Protein AF-A0A2N5ZS95-F1 (afdb_monomer)

Mean predicted aligned error: 10.73 Å

Structure (mmCIF, N/CA/C/O backbone):
data_AF-A0A2N5ZS95-F1
#
_entry.id   AF-A0A2N5ZS95-F1
#
loop_
_atom_site.group_PDB
_atom_site.id
_atom_site.type_symbol
_atom_site.label_atom_id
_atom_site.label_alt_id
_atom_site.label_comp_id
_atom_site.label_asym_id
_atom_site.label_entity_id
_atom_site.label_seq_id
_atom_site.pdbx_PDB_ins_code
_atom_site.Cartn_x
_atom_site.Cartn_y
_atom_site.Cartn_z
_atom_site.occupancy
_atom_site.B_iso_or_equiv
_atom_site.auth_seq_id
_atom_site.auth_comp_id
_atom_site.auth_asym_id
_atom_site.auth_atom_id
_atom_site.pdbx_PDB_model_num
ATOM 1 N N . MET A 1 1 ? 62.742 24.390 -27.165 1.00 58.88 1 MET A N 1
ATOM 2 C CA . MET A 1 1 ? 62.665 22.924 -27.380 1.00 58.88 1 MET A CA 1
ATOM 3 C C . MET A 1 1 ? 62.557 22.133 -26.071 1.00 58.88 1 MET A C 1
ATOM 5 O O . MET A 1 1 ? 61.661 21.310 -25.977 1.00 58.88 1 MET A O 1
ATOM 9 N N . ARG A 1 2 ? 63.361 22.421 -25.029 1.00 64.19 2 ARG A N 1
ATOM 10 C CA . ARG A 1 2 ? 63.300 21.725 -23.720 1.00 64.19 2 ARG A CA 1
ATOM 11 C C . ARG A 1 2 ? 61.922 21.765 -23.029 1.00 64.19 2 ARG A C 1
ATOM 13 O O . ARG A 1 2 ? 61.492 20.757 -22.493 1.00 64.19 2 ARG A O 1
ATOM 20 N N . ASN A 1 3 ? 61.203 22.888 -23.099 1.00 70.12 3 ASN A N 1
ATOM 21 C CA . ASN A 1 3 ? 59.914 23.053 -22.405 1.00 70.12 3 ASN A CA 1
ATOM 22 C C . ASN A 1 3 ? 58.749 22.307 -23.087 1.00 70.12 3 ASN A C 1
ATOM 24 O O . ASN A 1 3 ? 57.808 21.911 -22.413 1.00 70.12 3 ASN A O 1
ATOM 28 N N . ILE A 1 4 ? 58.829 22.069 -24.402 1.00 82.19 4 ILE A N 1
ATOM 29 C CA . ILE A 1 4 ? 57.809 21.317 -25.157 1.00 82.19 4 ILE A CA 1
ATOM 30 C C . ILE A 1 4 ? 57.843 19.828 -24.785 1.00 82.19 4 ILE A C 1
ATOM 32 O O . ILE A 1 4 ? 56.797 19.197 -24.681 1.00 82.19 4 ILE A O 1
ATOM 36 N N . LEU A 1 5 ? 59.033 19.285 -24.508 1.00 83.44 5 LEU A N 1
ATOM 37 C CA . LEU A 1 5 ? 59.203 17.888 -24.107 1.00 83.44 5 LEU A CA 1
ATOM 38 C C . LEU A 1 5 ? 58.500 17.578 -22.773 1.00 83.44 5 LEU A C 1
ATOM 40 O O . LEU A 1 5 ? 57.849 16.546 -22.646 1.00 83.44 5 LEU A O 1
ATOM 44 N N . PHE A 1 6 ? 58.572 18.499 -21.806 1.00 82.94 6 PHE A N 1
ATOM 45 C CA . PHE A 1 6 ? 57.891 18.353 -20.515 1.00 82.94 6 PHE A CA 1
ATOM 46 C C . PHE A 1 6 ? 56.363 18.421 -20.635 1.00 82.94 6 PHE A C 1
ATOM 48 O O . PHE A 1 6 ? 55.669 17.703 -19.921 1.00 82.94 6 PHE A O 1
ATOM 55 N N . ILE A 1 7 ? 55.837 19.222 -21.569 1.00 86.75 7 ILE A N 1
ATOM 56 C CA . ILE A 1 7 ? 54.392 19.299 -21.839 1.00 86.75 7 ILE A CA 1
ATOM 57 C C . ILE A 1 7 ? 53.890 17.978 -22.435 1.00 86.75 7 ILE A C 1
ATOM 59 O O . ILE A 1 7 ? 52.881 17.447 -21.983 1.00 86.75 7 ILE A O 1
ATOM 63 N N . ILE A 1 8 ? 54.623 17.402 -23.392 1.00 85.00 8 ILE A N 1
ATOM 64 C CA . ILE A 1 8 ? 54.257 16.121 -24.020 1.00 85.00 8 ILE A CA 1
ATOM 65 C C . ILE A 1 8 ? 54.278 14.975 -22.995 1.00 85.00 8 ILE A C 1
ATOM 67 O O . ILE A 1 8 ? 53.356 14.165 -22.961 1.00 85.00 8 ILE A O 1
ATOM 71 N N . ILE A 1 9 ? 55.282 14.943 -22.112 1.00 81.56 9 ILE A N 1
ATOM 72 C CA . ILE A 1 9 ? 55.364 13.970 -21.008 1.00 81.56 9 ILE A CA 1
ATOM 73 C C . ILE A 1 9 ? 54.204 14.134 -20.014 1.00 81.56 9 ILE A C 1
ATOM 75 O O . ILE A 1 9 ? 53.639 13.136 -19.569 1.00 81.56 9 ILE A O 1
ATOM 79 N N . GLY A 1 10 ? 53.801 15.373 -19.715 1.00 84.00 10 GLY A N 1
ATOM 80 C CA . GLY A 1 10 ? 52.644 15.657 -18.864 1.00 84.00 10 GLY A CA 1
ATOM 81 C C . GLY A 1 10 ? 51.318 15.178 -19.464 1.00 84.00 10 GLY A C 1
ATOM 82 O O . GLY A 1 10 ? 50.505 14.600 -18.749 1.00 84.00 10 GLY A O 1
ATOM 83 N N . LEU A 1 11 ? 51.113 15.343 -20.778 1.00 81.19 11 LEU A N 1
ATOM 84 C CA . LEU A 1 11 ? 49.897 14.863 -21.450 1.00 81.19 11 LEU A CA 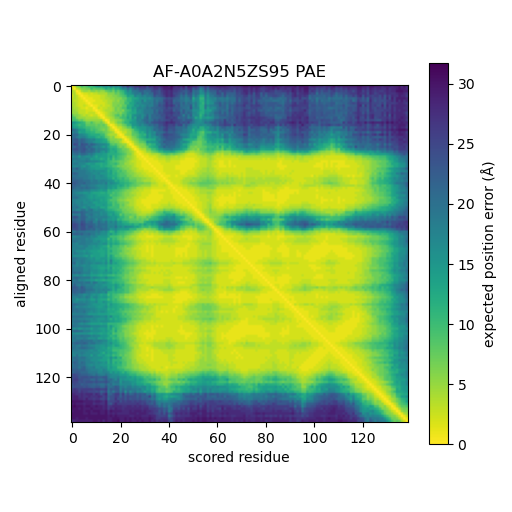1
ATOM 85 C C . LEU A 1 11 ? 49.780 13.332 -21.457 1.00 81.19 11 LEU A C 1
ATOM 87 O O . LEU A 1 11 ? 48.674 12.806 -21.365 1.00 81.19 11 LEU A O 1
ATOM 91 N N . ILE A 1 12 ? 50.898 12.606 -21.539 1.00 77.12 12 ILE A N 1
ATOM 92 C CA . ILE A 1 12 ? 50.882 11.136 -21.516 1.00 77.12 12 ILE A CA 1
ATOM 93 C C . ILE A 1 12 ? 50.503 10.624 -20.117 1.00 77.12 12 ILE A C 1
ATOM 95 O O . ILE A 1 12 ? 49.748 9.658 -20.013 1.00 77.12 12 ILE A O 1
ATOM 99 N N . ALA A 1 13 ? 50.937 11.313 -19.055 1.00 74.56 13 ALA A N 1
ATOM 100 C CA . ALA A 1 13 ? 50.637 10.957 -17.665 1.00 74.56 13 ALA A CA 1
ATOM 101 C C . ALA A 1 13 ? 49.160 11.157 -17.255 1.00 74.56 13 ALA A C 1
ATOM 103 O O . ALA A 1 13 ? 48.743 10.620 -16.233 1.00 74.56 13 ALA A O 1
ATOM 104 N N . LEU A 1 14 ? 48.361 11.887 -18.043 1.00 75.31 14 LEU A N 1
ATOM 105 C CA . LEU A 1 14 ? 46.922 12.086 -17.802 1.00 75.31 14 LEU A CA 1
ATOM 106 C C . LEU A 1 14 ? 46.041 10.958 -18.370 1.00 75.31 14 LEU A C 1
ATOM 108 O O . LEU A 1 14 ? 44.822 10.992 -18.204 1.00 75.31 14 LEU A O 1
ATOM 112 N N . ASN A 1 15 ? 46.620 9.948 -19.026 1.00 70.50 15 ASN A N 1
ATOM 113 C CA . ASN A 1 15 ? 45.860 8.781 -19.473 1.00 70.50 15 ASN A CA 1
ATOM 114 C C . ASN A 1 15 ? 45.587 7.866 -18.271 1.00 70.50 15 ASN A C 1
ATOM 116 O O . ASN A 1 15 ? 46.373 6.966 -17.971 1.00 70.50 15 ASN A O 1
ATOM 120 N N . SER A 1 16 ? 44.468 8.109 -17.579 1.00 70.25 16 SER A N 1
ATOM 121 C CA . SER A 1 16 ? 43.902 7.208 -16.566 1.00 70.25 16 SER A CA 1
ATOM 122 C C . SER A 1 16 ? 43.438 5.930 -17.262 1.00 70.25 16 SER A C 1
ATOM 124 O O . SER A 1 16 ? 42.277 5.782 -17.643 1.00 70.25 16 SER A O 1
ATOM 126 N N . CYS A 1 17 ? 44.386 5.034 -17.533 1.00 72.25 17 CYS A N 1
ATOM 127 C CA . CYS A 1 17 ? 44.115 3.721 -18.096 1.00 72.25 17 CYS A CA 1
ATOM 128 C C . CYS A 1 17 ? 43.409 2.894 -17.016 1.00 72.25 17 CYS A C 1
ATOM 130 O O . CYS A 1 17 ? 44.027 2.149 -16.255 1.00 72.25 17 CYS A O 1
ATOM 132 N N . GLU A 1 18 ? 42.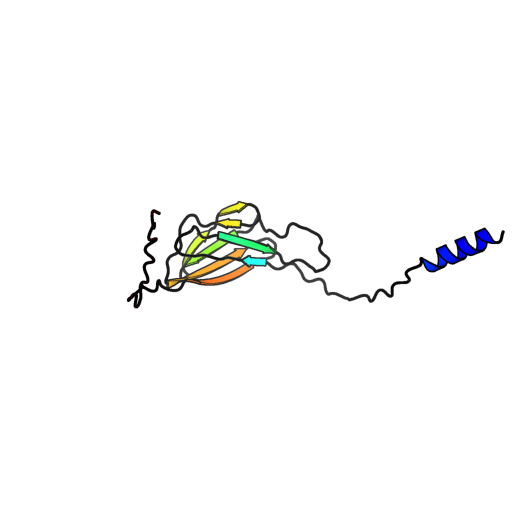104 3.105 -16.888 1.00 73.00 18 GLU A N 1
ATOM 133 C CA . GLU A 1 18 ? 41.276 2.414 -15.918 1.00 73.00 18 GLU A CA 1
ATOM 134 C C . GLU A 1 18 ? 41.002 1.003 -16.413 1.00 73.00 18 GLU A C 1
ATOM 136 O O . GLU A 1 18 ? 40.462 0.775 -17.500 1.00 73.00 18 GLU A O 1
ATOM 141 N N . LYS A 1 19 ? 41.362 0.026 -15.584 1.00 74.31 19 LYS A N 1
ATOM 142 C CA . LYS A 1 19 ? 40.963 -1.355 -15.803 1.00 74.31 19 LYS A CA 1
ATOM 143 C C . LYS A 1 19 ? 39.463 -1.462 -15.533 1.00 74.31 19 LYS A C 1
ATOM 145 O O . LYS A 1 19 ? 39.056 -1.709 -14.401 1.00 74.31 19 LYS A O 1
ATOM 150 N N . ARG A 1 20 ? 38.638 -1.286 -16.571 1.00 68.38 20 ARG A N 1
ATOM 151 C CA . ARG A 1 20 ? 37.213 -1.624 -16.492 1.00 68.38 20 ARG A CA 1
ATOM 152 C C . ARG A 1 20 ? 37.081 -3.128 -16.300 1.00 68.38 20 ARG A C 1
ATOM 154 O O . ARG A 1 20 ? 37.453 -3.906 -17.174 1.00 68.38 20 ARG A O 1
ATOM 161 N N . ILE A 1 21 ? 36.576 -3.523 -15.139 1.0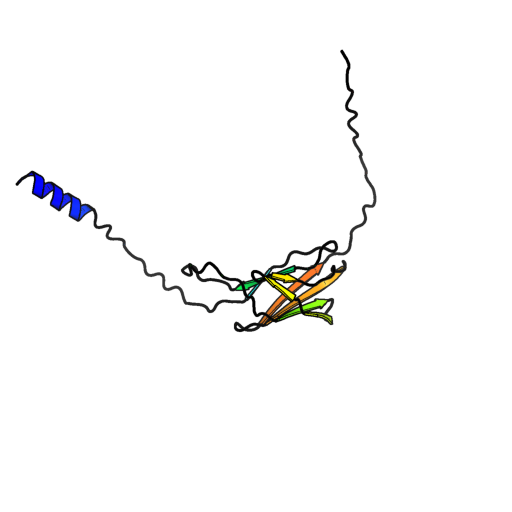0 76.31 21 ILE A N 1
ATOM 162 C CA . ILE A 1 21 ? 36.108 -4.881 -14.889 1.00 76.31 21 ILE A CA 1
ATOM 163 C C . ILE A 1 21 ? 34.664 -4.902 -15.397 1.00 76.31 21 ILE A C 1
ATOM 165 O O . ILE A 1 21 ? 33.827 -4.238 -14.785 1.00 76.31 21 ILE A O 1
ATOM 169 N N . PRO A 1 22 ? 34.360 -5.564 -16.528 1.00 71.06 22 PRO A N 1
ATOM 170 C CA . PRO A 1 22 ? 32.979 -5.723 -16.947 1.00 71.06 22 PRO A CA 1
ATOM 171 C C . PRO A 1 22 ? 32.296 -6.623 -15.918 1.00 71.06 22 PRO A C 1
ATOM 173 O O . PRO A 1 22 ? 32.629 -7.800 -15.792 1.00 71.06 22 PRO A O 1
ATOM 176 N N . ILE A 1 23 ? 31.400 -6.042 -15.127 1.00 72.75 23 ILE A N 1
ATOM 177 C CA . ILE A 1 23 ? 30.473 -6.813 -14.310 1.00 72.75 23 ILE A CA 1
ATOM 178 C C . ILE A 1 23 ? 29.307 -7.128 -15.238 1.00 72.75 23 ILE A C 1
ATOM 180 O O . ILE A 1 23 ? 28.609 -6.215 -15.674 1.00 72.75 23 ILE A O 1
ATOM 184 N N . ASP A 1 24 ? 29.152 -8.401 -15.584 1.00 73.94 24 ASP A N 1
ATOM 185 C CA . ASP A 1 24 ? 27.976 -8.877 -16.302 1.00 73.94 24 ASP A CA 1
ATOM 186 C C . ASP A 1 24 ? 26.825 -8.946 -15.296 1.00 73.94 24 ASP A C 1
ATOM 188 O O . ASP A 1 24 ? 26.770 -9.841 -14.451 1.00 73.94 24 ASP A O 1
ATOM 192 N N . ILE A 1 25 ? 25.991 -7.908 -15.285 1.00 72.44 25 ILE A N 1
ATOM 193 C CA . ILE A 1 25 ? 24.785 -7.865 -14.464 1.00 72.44 25 ILE A CA 1
ATOM 194 C C . ILE A 1 25 ? 23.647 -8.286 -15.378 1.00 72.44 25 ILE A C 1
ATOM 196 O O . ILE A 1 25 ? 23.304 -7.564 -16.313 1.00 72.44 25 ILE A O 1
ATOM 200 N N . GLU A 1 26 ? 23.063 -9.450 -15.104 1.00 76.19 26 GLU A N 1
ATOM 201 C CA . GLU A 1 26 ? 21.870 -9.893 -15.816 1.00 76.19 26 GLU A CA 1
ATOM 202 C C . GLU A 1 26 ? 20.766 -8.838 -15.671 1.00 76.19 26 GLU A C 1
ATOM 204 O O . GLU A 1 26 ? 20.355 -8.489 -14.560 1.00 76.19 26 GLU A O 1
ATOM 209 N N . GLN A 1 27 ? 20.277 -8.325 -16.802 1.00 73.62 27 GLN A N 1
ATOM 210 C CA . GLN A 1 27 ? 19.111 -7.451 -16.809 1.00 73.62 27 GLN A CA 1
ATOM 211 C C . GLN A 1 27 ? 17.885 -8.253 -16.366 1.00 73.62 27 GLN A C 1
ATOM 213 O O . GLN A 1 27 ? 17.444 -9.173 -17.049 1.00 73.62 27 GLN A O 1
ATOM 218 N N . GLN A 1 28 ? 17.341 -7.895 -15.207 1.00 80.12 28 GLN A N 1
ATOM 219 C CA . GLN A 1 28 ? 16.034 -8.346 -14.737 1.00 80.12 28 GLN A CA 1
ATOM 220 C C . GLN A 1 28 ? 14.952 -7.319 -15.068 1.00 80.12 28 GLN A C 1
ATOM 222 O O . GLN A 1 28 ? 15.153 -6.108 -14.965 1.00 80.12 28 GLN A O 1
ATOM 227 N N . ASP A 1 29 ? 13.767 -7.810 -15.396 1.00 86.50 29 ASP A N 1
ATOM 228 C CA . ASP A 1 29 ? 12.627 -6.932 -15.609 1.00 86.50 29 ASP A CA 1
ATOM 229 C C . ASP A 1 29 ? 12.215 -6.229 -14.297 1.00 86.50 29 ASP A C 1
ATOM 231 O O . ASP A 1 29 ? 12.254 -6.843 -13.220 1.00 86.50 29 ASP A O 1
ATOM 235 N N . PRO A 1 30 ? 11.798 -4.948 -14.357 1.00 90.00 30 PRO A N 1
ATOM 236 C CA . PRO A 1 30 ? 11.273 -4.227 -13.204 1.00 90.00 30 PRO A CA 1
ATOM 237 C C . PRO A 1 30 ? 10.102 -4.960 -12.545 1.00 90.00 30 PRO A C 1
ATOM 239 O O . PRO A 1 30 ? 9.163 -5.391 -13.211 1.00 90.00 30 PRO A O 1
ATOM 242 N N . LYS A 1 31 ? 10.117 -5.038 -11.214 1.00 93.38 31 LYS A N 1
ATOM 243 C CA . LYS A 1 31 ? 9.047 -5.636 -10.407 1.00 93.38 31 LYS A CA 1
ATOM 244 C C . LYS A 1 31 ? 8.241 -4.561 -9.701 1.00 93.38 31 LYS A C 1
ATOM 246 O O . LYS A 1 31 ? 8.776 -3.516 -9.340 1.00 93.38 31 LYS A O 1
ATOM 251 N N . ILE A 1 32 ? 6.962 -4.840 -9.472 1.00 96.81 32 ILE A N 1
ATOM 252 C CA . ILE A 1 32 ? 6.069 -3.960 -8.713 1.00 96.81 32 ILE A CA 1
ATOM 253 C C . ILE A 1 32 ? 6.513 -3.942 -7.245 1.00 96.81 32 ILE A C 1
ATOM 255 O O . ILE A 1 32 ? 6.768 -4.987 -6.647 1.00 96.81 32 ILE A O 1
ATOM 259 N N . VAL A 1 33 ? 6.576 -2.748 -6.667 1.00 96.62 33 VAL A N 1
ATOM 260 C CA . VAL A 1 33 ? 6.878 -2.495 -5.260 1.00 96.62 33 VAL A CA 1
ATOM 261 C C . VAL A 1 33 ? 5.674 -1.798 -4.637 1.00 96.62 33 VAL A C 1
ATOM 263 O O . VAL A 1 33 ? 5.237 -0.746 -5.102 1.00 96.62 33 VAL A O 1
ATOM 266 N N . ILE A 1 34 ? 5.139 -2.404 -3.580 1.00 98.00 34 ILE A N 1
ATOM 267 C CA . ILE A 1 34 ? 3.995 -1.902 -2.818 1.00 98.00 34 ILE A CA 1
ATOM 268 C C . ILE A 1 34 ? 4.520 -1.462 -1.455 1.00 98.00 34 ILE A C 1
ATOM 270 O O . ILE A 1 34 ? 5.116 -2.266 -0.738 1.00 98.00 34 ILE A O 1
ATOM 274 N N . ASN A 1 35 ? 4.306 -0.200 -1.092 1.00 97.19 35 ASN A N 1
ATOM 275 C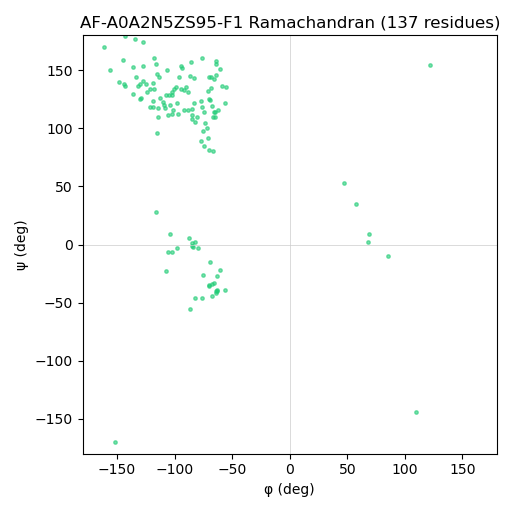 CA . ASN A 1 35 ? 4.681 0.319 0.219 1.00 97.19 35 ASN A CA 1
ATOM 276 C C . ASN A 1 35 ? 3.496 1.037 0.866 1.00 97.19 35 ASN A C 1
ATOM 278 O O . ASN A 1 35 ? 2.929 1.956 0.276 1.00 97.19 35 ASN A O 1
ATOM 282 N N . ALA A 1 36 ? 3.141 0.635 2.081 1.00 96.19 36 ALA A N 1
ATOM 283 C CA . ALA A 1 36 ? 2.086 1.259 2.860 1.00 96.19 36 ALA A CA 1
ATOM 284 C C . ALA A 1 36 ? 2.459 1.255 4.345 1.00 96.19 36 ALA A C 1
ATOM 286 O O . ALA A 1 36 ? 2.936 0.255 4.881 1.00 96.19 36 ALA A O 1
ATOM 287 N N . LEU A 1 37 ? 2.194 2.377 5.009 1.00 95.12 37 LEU A N 1
ATOM 288 C CA . LEU A 1 37 ? 2.209 2.504 6.460 1.00 95.12 37 LEU A CA 1
ATOM 289 C C . LEU A 1 37 ? 0.896 3.166 6.856 1.00 95.12 37 LEU A C 1
ATOM 291 O O . LEU A 1 37 ? 0.561 4.230 6.336 1.00 95.12 37 LEU A O 1
ATOM 295 N N . PHE A 1 38 ? 0.150 2.530 7.749 1.00 95.06 38 PHE A N 1
ATOM 296 C CA . PHE A 1 38 ? -1.214 2.932 8.052 1.00 95.06 38 PHE A CA 1
ATOM 297 C C . PHE A 1 38 ? -1.559 2.721 9.524 1.00 95.06 38 PHE A C 1
ATOM 299 O O . PHE A 1 38 ? -0.912 1.950 10.232 1.00 95.06 38 PHE A O 1
ATOM 306 N N . ASP A 1 39 ? -2.579 3.452 9.961 1.00 93.00 39 ASP A N 1
ATOM 307 C CA . ASP A 1 39 ? -3.162 3.419 11.297 1.00 93.00 39 ASP A CA 1
ATOM 308 C C . ASP A 1 39 ? -4.690 3.599 11.192 1.00 93.00 39 ASP A C 1
ATOM 310 O O . ASP A 1 39 ? -5.237 3.749 10.097 1.00 93.00 39 ASP A O 1
ATOM 314 N N . ASN A 1 40 ? -5.392 3.584 12.326 1.00 93.31 40 ASN A N 1
ATOM 315 C CA . ASN A 1 40 ? -6.850 3.733 12.386 1.00 93.31 40 ASN A CA 1
ATOM 316 C C . ASN A 1 40 ? -7.333 5.194 12.463 1.00 93.31 40 ASN A C 1
ATOM 318 O O . ASN A 1 40 ? -8.523 5.441 12.663 1.00 93.31 40 ASN A O 1
ATOM 322 N N . THR A 1 41 ? -6.429 6.169 12.354 1.00 93.19 41 THR A N 1
ATOM 323 C CA . THR A 1 41 ? -6.730 7.601 12.527 1.00 93.19 41 THR A CA 1
ATOM 324 C C . THR A 1 41 ? -6.724 8.374 11.215 1.00 93.19 41 THR A C 1
ATOM 326 O O . THR A 1 41 ? -7.340 9.437 11.117 1.00 93.19 41 THR A O 1
ATOM 329 N N . LYS A 1 42 ? -6.026 7.858 10.202 1.00 94.31 42 LYS A N 1
ATOM 330 C CA . LYS A 1 42 ? -5.847 8.506 8.902 1.00 94.31 42 LYS A CA 1
ATOM 331 C C . LYS A 1 42 ? -6.442 7.671 7.781 1.00 94.31 42 LYS A C 1
ATOM 333 O O . LYS A 1 42 ? -6.622 6.463 7.892 1.00 94.31 42 LYS A O 1
ATOM 338 N N . LYS A 1 43 ? -6.694 8.350 6.662 1.00 96.06 43 LYS A N 1
ATOM 339 C CA . LYS A 1 43 ? -7.014 7.697 5.394 1.00 96.06 43 LYS A CA 1
ATOM 340 C C . LYS A 1 43 ? -5.876 6.776 4.982 1.00 96.06 43 LYS A C 1
ATOM 342 O O . LYS A 1 43 ? -4.705 7.161 5.057 1.00 96.06 43 LYS A O 1
ATOM 347 N N . PHE A 1 44 ? -6.224 5.586 4.516 1.00 96.88 44 PHE A N 1
ATOM 348 C CA . PHE A 1 44 ? -5.235 4.628 4.051 1.00 96.88 44 PHE A CA 1
ATOM 349 C C . PHE A 1 44 ? -4.611 5.081 2.730 1.00 96.88 44 PHE A C 1
ATOM 351 O O . PHE A 1 44 ? -5.311 5.449 1.782 1.00 96.88 44 PHE A O 1
ATOM 358 N N . THR A 1 45 ? -3.281 5.034 2.663 1.00 97.19 45 THR A N 1
ATOM 359 C CA . THR A 1 45 ? -2.520 5.352 1.454 1.00 97.19 45 THR A CA 1
ATOM 360 C C . THR A 1 45 ? -1.458 4.293 1.190 1.00 97.19 45 THR A C 1
ATOM 362 O O . THR A 1 45 ? -0.842 3.762 2.114 1.00 97.19 45 THR A O 1
ATOM 365 N N . ALA A 1 46 ? -1.240 4.005 -0.089 1.00 97.62 46 ALA A N 1
ATOM 366 C CA . ALA A 1 46 ? -0.199 3.108 -0.562 1.00 97.62 46 ALA A CA 1
ATOM 367 C C . ALA A 1 46 ? 0.567 3.765 -1.712 1.00 97.62 46 ALA A C 1
ATOM 369 O O . ALA A 1 46 ? -0.027 4.364 -2.609 1.00 97.62 46 ALA A O 1
ATOM 370 N N . SER A 1 47 ? 1.890 3.648 -1.685 1.00 97.62 47 SER A N 1
ATOM 371 C CA . SER A 1 47 ? 2.776 4.076 -2.761 1.00 97.62 47 SER A CA 1
ATOM 372 C C . SER A 1 47 ? 3.141 2.875 -3.620 1.00 97.62 47 SER A C 1
ATOM 374 O O . SER A 1 47 ? 3.673 1.882 -3.115 1.00 97.62 47 SER A O 1
ATOM 376 N N . ILE A 1 48 ? 2.831 2.969 -4.911 1.00 97.81 48 ILE A N 1
ATOM 377 C CA . ILE A 1 48 ? 3.106 1.935 -5.901 1.00 97.81 48 ILE A CA 1
ATOM 378 C C . ILE A 1 48 ? 4.226 2.417 -6.817 1.00 97.81 48 ILE A C 1
ATOM 380 O O . ILE A 1 48 ? 4.116 3.435 -7.514 1.00 97.81 48 ILE A O 1
ATOM 384 N N . SER A 1 49 ? 5.309 1.653 -6.831 1.00 96.06 49 SER A N 1
ATOM 385 C CA . SER A 1 49 ? 6.486 1.918 -7.646 1.00 96.06 49 SER A CA 1
ATOM 386 C C . SER A 1 49 ? 6.980 0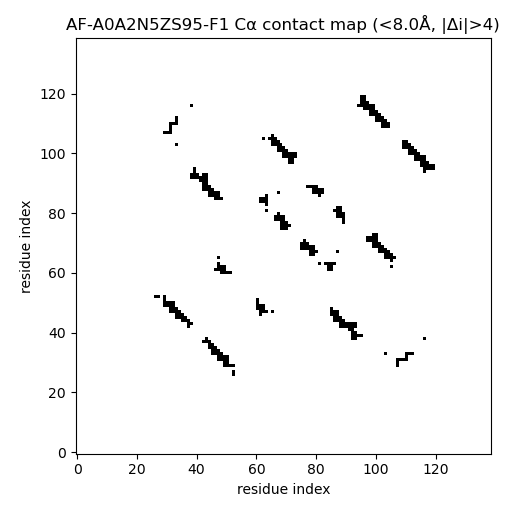.653 -8.344 1.00 96.06 49 SER A C 1
ATOM 388 O O . SER A 1 49 ? 6.414 -0.429 -8.187 1.00 96.06 49 SER A O 1
ATOM 390 N N . LYS A 1 50 ? 8.015 0.795 -9.168 1.00 94.44 50 LYS A N 1
ATOM 391 C CA . LYS A 1 50 ? 8.757 -0.305 -9.781 1.00 94.44 50 LYS A CA 1
ATOM 392 C C . LYS A 1 50 ? 10.194 -0.320 -9.272 1.00 94.44 50 LYS A C 1
ATOM 394 O O . LYS A 1 50 ? 10.772 0.736 -9.006 1.00 94.44 50 LYS A O 1
ATOM 399 N N . SER A 1 51 ? 10.778 -1.506 -9.153 1.00 92.06 51 SER A N 1
ATOM 400 C CA . SER A 1 51 ? 12.211 -1.646 -8.902 1.00 92.06 51 SER A CA 1
ATOM 401 C C . SER A 1 51 ? 13.009 -1.092 -10.081 1.00 92.06 51 SER A C 1
ATOM 403 O O . SER A 1 51 ? 12.598 -1.233 -11.232 1.00 92.06 51 SER A O 1
ATOM 405 N N . VAL A 1 52 ? 14.165 -0.507 -9.794 1.00 88.88 52 VAL A N 1
ATOM 406 C CA . VAL A 1 52 ? 15.104 -0.025 -10.810 1.00 88.88 52 VAL A CA 1
ATOM 407 C C . VAL A 1 52 ? 16.416 -0.771 -10.744 1.00 88.88 52 VAL A C 1
ATOM 409 O O . VAL A 1 52 ? 16.789 -1.304 -9.696 1.00 88.88 52 VAL A O 1
ATOM 412 N N . MET A 1 53 ? 17.099 -0.790 -11.881 1.00 81.81 53 MET A N 1
ATOM 413 C CA . MET A 1 53 ? 18.451 -1.308 -11.977 1.00 81.81 53 MET A CA 1
ATOM 414 C C . MET A 1 53 ? 19.473 -0.335 -11.407 1.00 81.81 53 MET A C 1
ATOM 416 O O . MET A 1 53 ? 19.215 0.856 -11.253 1.00 81.81 53 MET A O 1
ATOM 420 N N . ILE A 1 54 ? 20.652 -0.866 -11.087 1.00 77.25 54 ILE A N 1
ATOM 421 C CA . ILE A 1 54 ? 21.758 -0.098 -10.503 1.00 77.25 54 ILE A CA 1
ATOM 422 C C . ILE A 1 54 ? 22.278 1.001 -11.444 1.00 77.25 54 ILE A C 1
ATOM 424 O O . ILE A 1 54 ? 22.820 2.002 -10.984 1.00 77.25 54 ILE A O 1
ATOM 428 N N . ASP A 1 55 ? 22.123 0.806 -12.752 1.00 74.88 55 ASP A N 1
ATOM 429 C CA . ASP A 1 55 ? 22.547 1.713 -13.818 1.00 74.88 55 ASP A CA 1
ATOM 430 C C . ASP A 1 55 ? 21.408 2.604 -14.341 1.00 74.88 55 ASP A C 1
ATOM 432 O O . ASP A 1 55 ? 21.647 3.483 -15.173 1.00 74.88 55 ASP A O 1
ATOM 436 N N . ASP A 1 56 ? 20.183 2.420 -13.841 1.00 72.06 56 ASP A N 1
ATOM 437 C CA . ASP A 1 56 ? 19.024 3.196 -14.259 1.00 72.06 56 ASP A CA 1
ATOM 438 C C . ASP A 1 56 ? 18.987 4.542 -13.520 1.00 72.06 56 ASP A C 1
ATOM 440 O O . ASP A 1 56 ? 18.674 4.643 -12.334 1.00 72.06 56 ASP A O 1
ATOM 444 N N . VAL A 1 57 ? 19.329 5.603 -14.253 1.00 67.50 57 VAL A N 1
ATOM 445 C CA . VAL A 1 57 ? 19.329 6.995 -13.770 1.00 67.50 57 VAL A CA 1
ATOM 446 C C . VAL A 1 57 ? 17.931 7.626 -13.894 1.00 67.50 57 VAL A C 1
ATOM 448 O O . VAL A 1 57 ? 17.747 8.808 -13.588 1.00 67.50 57 VAL A O 1
ATOM 451 N N . SER A 1 58 ? 16.920 6.883 -14.362 1.00 66.25 58 SER A N 1
ATOM 452 C CA . SER A 1 58 ? 15.567 7.418 -14.475 1.00 66.25 58 SER A CA 1
ATOM 453 C C . SER A 1 58 ? 14.976 7.692 -13.085 1.00 66.25 58 SER A C 1
ATOM 455 O O . SER A 1 58 ? 14.853 6.830 -12.223 1.00 66.25 58 SER A O 1
ATOM 457 N N . GLY A 1 59 ? 14.638 8.960 -12.838 1.00 67.81 59 GLY A N 1
ATOM 458 C CA . GLY A 1 59 ? 14.148 9.416 -11.534 1.00 67.81 59 GLY A CA 1
ATOM 459 C C . GLY A 1 59 ? 12.668 9.125 -11.271 1.00 67.81 59 GLY A C 1
ATOM 460 O O . GLY A 1 59 ? 12.176 9.466 -10.197 1.00 67.81 59 GLY A O 1
ATOM 461 N N . ASN A 1 60 ? 11.932 8.547 -12.230 1.00 79.31 60 ASN A N 1
ATOM 462 C CA . ASN A 1 60 ? 10.502 8.284 -12.073 1.00 79.31 60 ASN A CA 1
ATOM 463 C C . ASN A 1 60 ? 10.192 6.786 -12.066 1.00 79.31 60 ASN A C 1
ATOM 465 O O . ASN A 1 60 ? 9.958 6.162 -13.103 1.00 79.31 60 ASN A O 1
ATOM 469 N N . ASN A 1 61 ? 10.100 6.256 -10.851 1.00 91.19 61 ASN A N 1
ATOM 470 C CA . ASN A 1 61 ? 9.826 4.845 -10.598 1.00 91.19 61 ASN A CA 1
ATOM 471 C C . ASN A 1 61 ? 8.383 4.619 -10.159 1.00 91.19 61 ASN A C 1
ATOM 473 O O . ASN A 1 61 ? 8.040 3.531 -9.716 1.00 91.19 61 ASN A O 1
ATOM 477 N N . THR A 1 62 ? 7.537 5.643 -10.236 1.00 94.69 62 THR A N 1
ATOM 478 C CA . THR A 1 62 ? 6.155 5.566 -9.763 1.00 94.69 62 THR A CA 1
ATOM 479 C C . THR A 1 62 ? 5.251 4.944 -10.822 1.00 94.69 62 THR A C 1
ATOM 481 O O . THR A 1 62 ? 5.433 5.177 -12.018 1.00 94.69 62 THR A O 1
ATOM 484 N N . ILE A 1 63 ? 4.271 4.150 -10.391 1.00 95.50 63 ILE A N 1
ATOM 485 C CA . ILE A 1 63 ? 3.281 3.538 -11.285 1.00 95.50 63 ILE A CA 1
ATOM 486 C C . ILE A 1 63 ? 1.950 4.269 -11.104 1.00 95.50 63 ILE A C 1
ATOM 488 O O . ILE A 1 63 ? 1.310 4.176 -10.059 1.00 95.50 63 ILE A O 1
ATOM 492 N N . THR A 1 64 ? 1.515 5.008 -12.122 1.00 96.06 64 THR A N 1
ATOM 493 C CA . THR A 1 64 ? 0.310 5.863 -12.064 1.00 96.06 64 THR A CA 1
ATOM 494 C C . THR A 1 64 ? -0.918 5.262 -12.745 1.00 96.06 64 THR A C 1
ATOM 496 O O . THR A 1 64 ? -1.993 5.844 -12.682 1.00 96.06 64 THR A O 1
ATOM 499 N N . ASN A 1 65 ? -0.766 4.124 -13.419 1.00 94.75 65 ASN A N 1
ATOM 500 C CA . ASN A 1 65 ? -1.813 3.428 -14.170 1.00 94.75 65 ASN A CA 1
ATOM 501 C C . ASN A 1 65 ? -2.134 2.041 -13.581 1.00 94.75 65 ASN A C 1
ATOM 503 O O . ASN A 1 65 ? -2.533 1.138 -14.312 1.00 94.75 65 ASN A O 1
ATOM 507 N N . ALA A 1 66 ? -1.932 1.854 -12.276 1.00 97.19 66 ALA A N 1
ATOM 508 C CA . ALA A 1 66 ? -2.242 0.602 -11.601 1.00 97.19 66 ALA A CA 1
ATOM 509 C C . ALA A 1 66 ? -3.702 0.561 -11.137 1.00 97.19 66 ALA A C 1
ATOM 511 O O . ALA A 1 66 ? -4.264 1.558 -10.686 1.00 97.19 66 ALA A O 1
ATOM 512 N N . ILE A 1 67 ? -4.298 -0.626 -11.187 1.00 98.19 67 ILE A N 1
ATOM 513 C CA . ILE A 1 67 ? -5.545 -0.939 -10.492 1.00 98.19 67 ILE A CA 1
ATOM 514 C C . ILE A 1 67 ? -5.154 -1.505 -9.131 1.00 98.19 67 ILE A C 1
ATOM 516 O O . ILE A 1 67 ? -4.524 -2.561 -9.060 1.00 98.19 67 ILE A O 1
ATOM 520 N N . VAL A 1 68 ? -5.514 -0.800 -8.060 1.00 98.19 68 VAL A N 1
ATOM 521 C CA . VAL A 1 68 ? -5.150 -1.160 -6.686 1.00 98.19 68 VAL A CA 1
ATOM 522 C C . VAL A 1 68 ? -6.412 -1.521 -5.919 1.00 98.19 68 VAL A C 1
ATOM 524 O O . VAL A 1 68 ? -7.230 -0.652 -5.628 1.00 98.19 68 VAL A O 1
ATOM 527 N N . LYS A 1 69 ? -6.581 -2.801 -5.599 1.00 98.56 69 LYS A N 1
ATOM 528 C CA . LYS A 1 69 ? -7.716 -3.305 -4.821 1.00 98.56 69 LYS A CA 1
ATOM 529 C C . LYS A 1 69 ? -7.300 -3.532 -3.378 1.00 98.56 69 LYS A C 1
ATOM 531 O O . LYS A 1 69 ? -6.259 -4.141 -3.147 1.00 98.56 69 LYS A O 1
ATOM 536 N N . LEU A 1 70 ? -8.119 -3.070 -2.444 1.00 98.38 70 LEU A N 1
ATOM 537 C CA . LEU A 1 70 ? -7.958 -3.279 -1.012 1.00 98.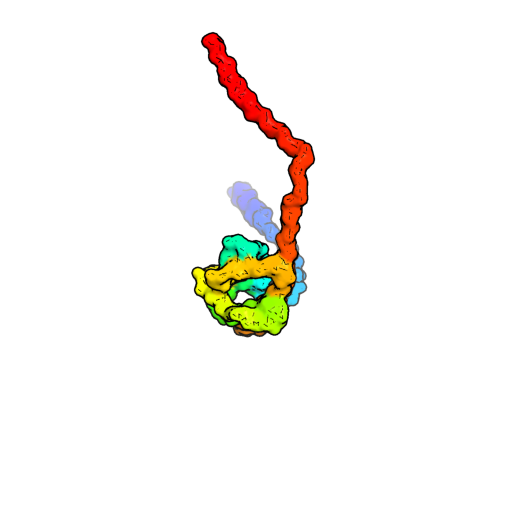38 70 LEU A CA 1
ATOM 538 C C . LEU A 1 70 ? -9.002 -4.268 -0.520 1.00 98.38 70 LEU A C 1
ATOM 540 O O . LEU A 1 70 ? -10.195 -4.100 -0.768 1.00 98.38 70 LEU A O 1
ATOM 544 N N . TYR A 1 71 ? -8.531 -5.277 0.191 1.00 98.38 71 TYR A N 1
ATOM 545 C CA . TYR A 1 71 ? -9.333 -6.303 0.827 1.00 98.38 71 TYR A CA 1
ATOM 546 C C . TYR A 1 71 ? -9.206 -6.177 2.342 1.00 98.38 71 TYR A C 1
ATOM 548 O O . TYR A 1 71 ? -8.131 -5.861 2.850 1.00 98.38 71 TYR A O 1
ATOM 556 N N . GLU A 1 72 ? -10.298 -6.443 3.045 1.00 97.88 72 GLU A N 1
ATOM 557 C CA . GLU A 1 72 ? -10.372 -6.574 4.496 1.00 97.88 72 GLU A CA 1
ATOM 558 C C . GLU A 1 72 ? -10.851 -7.994 4.812 1.00 97.88 72 GLU A C 1
ATOM 560 O O . GLU A 1 72 ? -11.947 -8.378 4.405 1.00 97.88 72 GLU A O 1
ATOM 565 N N . ASN A 1 73 ? -10.029 -8.782 5.512 1.00 96.94 73 ASN A N 1
ATOM 566 C CA . ASN A 1 73 ? -10.329 -10.172 5.879 1.00 96.94 73 ASN A CA 1
ATOM 567 C C . ASN A 1 73 ? -10.867 -11.001 4.687 1.00 96.94 73 ASN A C 1
ATOM 569 O O . ASN A 1 73 ? -11.947 -11.584 4.761 1.00 96.94 73 ASN A O 1
ATOM 573 N N . ASP A 1 74 ? -10.129 -10.995 3.571 1.00 95.88 74 ASP A N 1
ATOM 574 C CA . ASP A 1 74 ? -10.449 -11.680 2.303 1.00 95.88 74 ASP A CA 1
ATOM 575 C C . ASP A 1 74 ? -11.666 -11.133 1.523 1.00 95.88 74 ASP A C 1
ATOM 577 O O . ASP A 1 74 ? -11.999 -11.634 0.444 1.00 95.88 74 ASP A O 1
ATOM 581 N N . VAL A 1 75 ? -12.319 -10.072 2.005 1.00 97.75 75 VAL A N 1
ATOM 582 C CA . VAL A 1 75 ? -13.446 -9.417 1.324 1.00 97.75 75 VAL A CA 1
ATOM 583 C C . VAL A 1 75 ? -12.972 -8.139 0.648 1.00 97.75 75 VAL A C 1
ATOM 585 O O . VAL A 1 75 ? -12.309 -7.312 1.263 1.00 97.75 75 VAL A O 1
ATOM 588 N N . LEU A 1 76 ? -13.323 -7.950 -0.629 1.00 97.69 76 LEU A N 1
ATOM 589 C CA . LEU A 1 76 ? -13.002 -6.717 -1.349 1.00 97.69 76 LEU A CA 1
ATOM 590 C C . LEU A 1 76 ? -13.693 -5.530 -0.667 1.00 97.69 76 LEU A C 1
ATOM 592 O O . LEU A 1 76 ? -14.922 -5.459 -0.662 1.00 97.69 76 LEU A O 1
ATOM 596 N N . LEU A 1 77 ? -12.894 -4.607 -0.138 1.00 96.81 77 LEU A N 1
ATOM 597 C CA . LEU A 1 77 ? -13.363 -3.396 0.520 1.00 96.81 77 LEU A CA 1
ATOM 598 C C . LEU A 1 77 ? -13.584 -2.280 -0.506 1.00 96.81 77 LEU A C 1
ATOM 600 O O . LEU A 1 77 ? -14.686 -1.750 -0.609 1.00 96.81 77 LEU A O 1
ATOM 604 N N . ASP A 1 78 ? -12.552 -1.946 -1.290 1.00 97.75 78 ASP A N 1
ATOM 605 C CA . ASP A 1 78 ? -12.634 -0.901 -2.317 1.00 97.75 78 ASP A CA 1
ATOM 606 C C . ASP A 1 78 ? -11.502 -1.010 -3.359 1.00 97.75 78 ASP A C 1
ATOM 608 O O . ASP A 1 78 ? -10.533 -1.758 -3.198 1.00 97.75 78 ASP A O 1
ATOM 612 N N . THR A 1 79 ? -11.605 -0.239 -4.442 1.00 97.88 79 THR A N 1
ATOM 613 C CA . THR A 1 79 ? -10.504 0.040 -5.372 1.00 97.88 79 THR A CA 1
ATOM 614 C C . THR A 1 79 ? -9.982 1.455 -5.133 1.00 97.88 79 THR A C 1
ATOM 616 O O . THR A 1 79 ? -10.711 2.434 -5.273 1.00 97.88 79 THR A O 1
ATOM 619 N N . LEU A 1 80 ? -8.702 1.577 -4.786 1.00 97.88 80 LEU A N 1
ATOM 620 C CA . LEU A 1 80 ? -8.101 2.849 -4.407 1.00 97.88 80 LEU A CA 1
ATOM 621 C C . LEU A 1 80 ? -8.014 3.810 -5.593 1.00 97.88 80 LEU A C 1
ATOM 623 O O . LEU A 1 80 ? -7.703 3.428 -6.723 1.00 97.88 80 LEU A O 1
ATOM 627 N N . SER A 1 81 ? -8.202 5.094 -5.299 1.00 97.69 81 SER A N 1
ATOM 628 C CA . SER A 1 81 ? -8.074 6.169 -6.281 1.00 97.69 81 SER A CA 1
ATOM 629 C C . SER A 1 81 ? -6.645 6.698 -6.330 1.00 97.69 81 SER A C 1
ATOM 631 O O . SER A 1 81 ? -6.038 6.958 -5.291 1.00 97.69 81 SER A O 1
ATOM 633 N N . HIS A 1 82 ? -6.112 6.901 -7.535 1.00 97.50 82 HIS A N 1
ATOM 634 C CA . HIS A 1 82 ? -4.803 7.526 -7.726 1.00 97.50 82 HIS A CA 1
ATOM 635 C C . HIS A 1 82 ? -4.857 9.017 -7.373 1.00 97.50 82 HIS A C 1
ATOM 637 O O . HIS A 1 82 ? -5.672 9.759 -7.921 1.00 97.50 82 HIS A O 1
ATOM 643 N N . THR A 1 83 ? -3.986 9.465 -6.468 1.00 95.69 83 THR A N 1
ATOM 644 C CA . THR A 1 83 ? -3.914 10.868 -6.017 1.00 95.69 83 THR A CA 1
ATOM 645 C C . THR A 1 83 ? -2.712 11.628 -6.581 1.00 95.69 83 THR A C 1
ATOM 647 O O . THR A 1 83 ? -2.605 12.835 -6.377 1.00 95.69 83 THR A O 1
ATOM 650 N N . GLY A 1 84 ? -1.804 10.944 -7.285 1.00 94.69 84 GLY A N 1
ATOM 651 C CA . GLY A 1 84 ? -0.588 11.524 -7.868 1.00 94.69 84 GLY A CA 1
ATOM 652 C C . GLY A 1 84 ? 0.698 10.855 -7.376 1.00 94.69 84 GLY A C 1
ATOM 653 O O . GLY A 1 84 ? 0.731 10.267 -6.302 1.00 94.69 84 GLY A O 1
ATOM 654 N N . GLY A 1 85 ? 1.766 10.908 -8.183 1.00 93.06 85 GLY A N 1
ATOM 655 C CA . GLY A 1 85 ? 3.101 10.414 -7.795 1.00 93.06 85 GLY A CA 1
ATOM 656 C C . GLY A 1 85 ? 3.154 8.934 -7.389 1.00 93.06 85 GLY A C 1
ATOM 657 O O . GLY A 1 85 ? 3.878 8.579 -6.469 1.00 93.06 85 GLY A O 1
ATOM 658 N N . GLY A 1 86 ? 2.341 8.084 -8.024 1.00 95.75 86 GLY A N 1
ATOM 659 C CA . GLY A 1 86 ? 2.184 6.667 -7.653 1.00 95.75 86 GLY A CA 1
ATOM 660 C C . GLY A 1 86 ? 1.480 6.406 -6.318 1.00 95.75 86 GLY A C 1
ATOM 661 O O . GLY A 1 86 ? 1.462 5.263 -5.874 1.00 95.75 86 GLY A O 1
ATOM 662 N N . VAL A 1 87 ? 0.899 7.424 -5.678 1.00 97.50 87 VAL A N 1
ATOM 663 C CA . VAL A 1 87 ? 0.131 7.264 -4.438 1.00 97.50 87 VAL A CA 1
ATOM 664 C C . VAL A 1 87 ? -1.327 6.958 -4.762 1.00 97.50 87 VAL A C 1
ATOM 666 O O . VAL A 1 87 ? -1.959 7.647 -5.567 1.00 97.50 87 VAL A O 1
ATOM 669 N N . TYR A 1 88 ? -1.852 5.924 -4.116 1.00 98.19 88 TYR A N 1
ATOM 670 C CA . TYR A 1 88 ? -3.236 5.479 -4.193 1.00 98.19 88 TYR A CA 1
ATOM 671 C C . TYR A 1 88 ? -3.858 5.578 -2.806 1.00 98.19 88 TYR A C 1
ATOM 673 O O . TYR A 1 88 ? -3.210 5.258 -1.807 1.00 98.19 88 TYR A O 1
ATOM 681 N N . MET A 1 89 ? -5.105 6.031 -2.742 1.00 97.81 89 MET A N 1
ATOM 682 C CA . MET A 1 89 ? -5.779 6.347 -1.488 1.00 97.81 89 MET A CA 1
ATOM 683 C C . MET A 1 89 ? -7.152 5.689 -1.413 1.00 97.81 89 MET A C 1
ATOM 685 O O . MET A 1 89 ? -7.922 5.705 -2.378 1.00 97.81 89 MET A O 1
ATOM 689 N N . TYR A 1 90 ? -7.455 5.164 -0.231 1.00 97.44 90 TYR A N 1
ATOM 690 C CA . TYR A 1 90 ? -8.800 4.802 0.190 1.00 97.44 90 TYR A CA 1
ATOM 691 C C . TYR A 1 90 ? -9.350 5.940 1.056 1.00 97.44 90 TYR A C 1
ATOM 693 O O . TYR A 1 90 ? -8.631 6.521 1.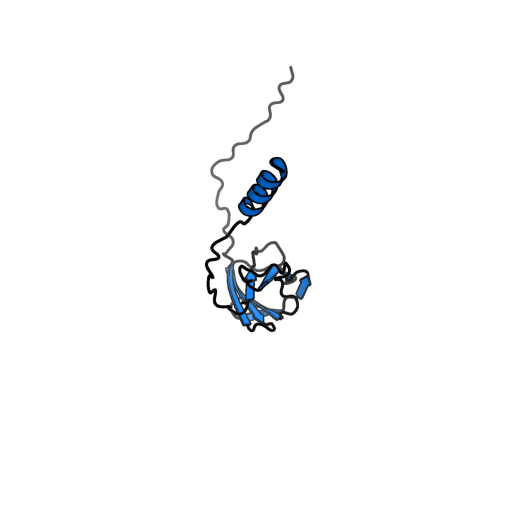870 1.00 97.44 90 TYR A O 1
ATOM 701 N N . ASN A 1 91 ? -10.602 6.333 0.823 1.00 94.44 91 ASN A N 1
ATOM 702 C CA . ASN A 1 91 ? -11.124 7.605 1.330 1.00 94.44 91 ASN A CA 1
ATOM 703 C C . ASN A 1 91 ? -11.610 7.567 2.787 1.00 94.44 91 ASN A C 1
ATOM 705 O O . ASN A 1 91 ? -12.059 8.604 3.283 1.00 94.44 91 ASN A O 1
ATOM 709 N N . ASP A 1 92 ? -11.476 6.423 3.453 1.00 94.94 92 ASP A N 1
ATOM 710 C CA . ASP A 1 92 ? -11.891 6.189 4.833 1.00 94.94 92 ASP A CA 1
ATOM 711 C C . ASP A 1 92 ? -10.736 5.618 5.680 1.00 94.94 92 ASP A C 1
ATOM 713 O O . ASP A 1 92 ? -9.635 5.353 5.173 1.00 94.94 92 ASP A O 1
ATOM 717 N N . THR A 1 93 ? -10.966 5.472 6.982 1.00 94.75 93 THR A N 1
ATOM 718 C CA . THR A 1 93 ? -10.026 4.836 7.909 1.00 94.75 93 THR A CA 1
ATOM 719 C C . THR A 1 93 ? -10.208 3.321 7.940 1.00 94.75 93 THR A C 1
ATOM 721 O O . THR A 1 93 ? -11.263 2.777 7.613 1.00 94.75 93 THR A O 1
ATOM 724 N N . LEU A 1 94 ? -9.145 2.628 8.342 1.00 95.81 94 LEU A N 1
ATOM 725 C CA . LEU A 1 94 ? -9.159 1.186 8.552 1.00 95.81 94 LEU A CA 1
ATOM 726 C C . LEU A 1 94 ? -9.461 0.848 10.014 1.00 95.81 94 LEU A C 1
ATOM 728 O O . LEU A 1 94 ? -9.141 1.612 10.928 1.00 95.81 94 LEU A O 1
ATOM 732 N N . GLN A 1 95 ? -10.059 -0.318 10.237 1.00 95.50 95 GLN A N 1
ATOM 733 C CA . GLN A 1 95 ? -10.451 -0.814 11.553 1.00 95.50 95 GLN A CA 1
ATOM 734 C C . GLN A 1 95 ? -9.353 -1.669 12.214 1.00 95.50 95 GLN A C 1
ATOM 736 O O . GLN A 1 95 ? -8.763 -2.536 11.554 1.00 95.50 95 GLN A O 1
ATOM 741 N N . PRO A 1 96 ? -9.037 -1.436 13.504 1.00 95.81 96 PRO A N 1
ATOM 742 C CA . PRO A 1 96 ? -8.087 -2.260 14.252 1.00 95.81 96 PRO A CA 1
ATOM 743 C C . PRO A 1 96 ? -8.536 -3.718 14.346 1.00 95.81 96 PRO A C 1
ATOM 745 O O . PRO A 1 96 ? -9.730 -3.995 14.367 1.00 95.81 96 PRO A O 1
ATOM 748 N N . GLY A 1 97 ? -7.581 -4.641 14.444 1.00 95.88 97 GLY A N 1
ATOM 749 C CA . GLY A 1 97 ? -7.844 -6.081 14.554 1.00 95.88 97 GLY A CA 1
ATOM 750 C C . GLY A 1 97 ? -8.042 -6.810 13.220 1.00 95.88 97 GLY A C 1
ATOM 751 O O . GLY A 1 97 ? -8.034 -8.038 13.204 1.00 95.88 97 GLY A O 1
ATOM 752 N N . ASN A 1 98 ? -8.166 -6.089 12.102 1.00 96.69 98 ASN A N 1
ATOM 753 C CA . ASN A 1 98 ? -8.386 -6.681 10.780 1.00 96.69 98 ASN A CA 1
ATOM 754 C C . ASN A 1 98 ? -7.087 -6.898 9.989 1.00 96.69 98 ASN A C 1
ATOM 756 O O . ASN A 1 98 ? -6.089 -6.184 10.161 1.00 96.69 98 ASN A O 1
ATOM 760 N N . SER A 1 99 ? -7.122 -7.883 9.086 1.00 97.38 99 SER A N 1
ATOM 761 C CA . SER A 1 99 ? -6.079 -8.115 8.087 1.00 97.38 99 SER A CA 1
ATOM 762 C C . SER A 1 99 ? -6.434 -7.438 6.770 1.00 97.38 99 SER A C 1
ATOM 764 O O . SER A 1 99 ? -7.563 -7.556 6.292 1.00 97.38 99 SER A O 1
ATOM 766 N N . TYR A 1 100 ? -5.463 -6.744 6.186 1.00 97.88 100 TYR A N 1
ATOM 767 C CA . TYR A 1 100 ? -5.619 -6.017 4.937 1.00 97.88 100 TYR A CA 1
ATOM 768 C C . TYR A 1 100 ? -4.698 -6.581 3.870 1.00 97.88 100 TYR A C 1
ATOM 770 O O . TYR A 1 100 ? -3.505 -6.777 4.110 1.00 97.88 100 TYR A O 1
ATOM 778 N N . GLU A 1 101 ? -5.243 -6.782 2.676 1.00 98.19 101 GLU A N 1
ATOM 779 C CA . GLU A 1 101 ? -4.483 -7.183 1.496 1.00 98.19 10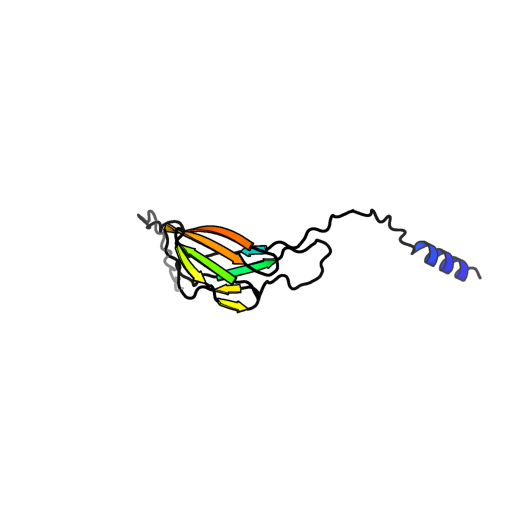1 GLU A CA 1
ATOM 780 C C . GLU A 1 101 ? -4.654 -6.152 0.382 1.00 98.19 101 GLU A C 1
ATOM 782 O O . GLU A 1 101 ? -5.760 -5.713 0.065 1.00 98.19 101 GLU A O 1
ATOM 787 N N . LEU A 1 102 ? -3.536 -5.775 -0.232 1.00 98.12 102 LEU A N 1
A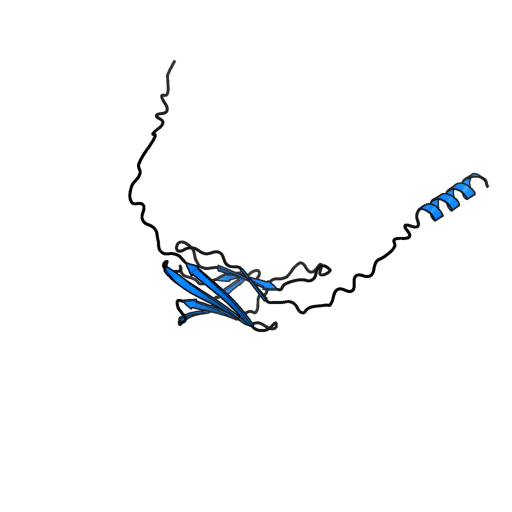TOM 788 C CA . LEU A 1 102 ? -3.510 -5.030 -1.476 1.00 98.12 102 LEU A CA 1
ATOM 789 C C . LEU A 1 102 ? -3.196 -5.967 -2.627 1.00 98.12 102 LEU A C 1
ATOM 791 O O . LEU A 1 102 ? -2.174 -6.647 -2.596 1.00 98.12 102 LEU A O 1
ATOM 795 N N . ILE A 1 103 ? -4.018 -5.920 -3.673 1.00 98.38 103 ILE A N 1
ATOM 796 C CA . ILE A 1 103 ? -3.734 -6.550 -4.963 1.00 98.38 103 ILE A CA 1
ATOM 797 C C . ILE A 1 103 ? -3.573 -5.445 -5.999 1.00 98.38 103 ILE A C 1
ATOM 799 O O . ILE A 1 103 ? -4.503 -4.680 -6.271 1.00 98.38 103 ILE A O 1
ATOM 803 N N . VAL A 1 104 ? -2.380 -5.368 -6.577 1.00 98.38 104 VAL A N 1
ATOM 804 C CA . VAL A 1 104 ? -1.981 -4.336 -7.533 1.00 98.38 104 VAL A CA 1
ATOM 805 C C . VAL A 1 104 ? -1.780 -4.977 -8.894 1.00 98.38 104 VAL A C 1
ATOM 807 O O . VAL A 1 104 ? -1.003 -5.921 -9.018 1.00 98.38 104 VAL A O 1
ATOM 810 N N . ALA A 1 105 ? -2.453 -4.448 -9.913 1.00 98.06 105 ALA A N 1
ATOM 811 C CA . ALA A 1 105 ? -2.316 -4.882 -11.299 1.00 98.06 105 ALA A CA 1
ATOM 812 C C . ALA A 1 105 ? -1.931 -3.704 -12.202 1.00 98.06 105 ALA A C 1
ATOM 814 O O . ALA A 1 105 ? -2.567 -2.649 -12.147 1.00 98.06 105 ALA A O 1
ATOM 815 N N . CYS A 1 106 ? -0.912 -3.880 -13.039 1.00 96.19 106 CYS A N 1
ATOM 816 C CA . CYS A 1 106 ? -0.487 -2.914 -14.055 1.00 96.19 106 CYS A CA 1
ATOM 817 C C . CYS A 1 106 ? 0.188 -3.635 -15.237 1.00 96.19 106 CYS A C 1
ATOM 819 O O . CYS A 1 106 ? 0.171 -4.863 -15.316 1.00 96.19 106 CYS A O 1
ATOM 821 N N . ASP A 1 107 ? 0.819 -2.883 -16.141 1.00 93.19 107 ASP A N 1
ATOM 822 C CA . ASP A 1 107 ? 1.490 -3.429 -17.332 1.00 93.19 107 ASP A CA 1
ATOM 823 C C . ASP A 1 107 ? 2.641 -4.405 -17.004 1.00 93.19 107 ASP A C 1
ATOM 825 O O . ASP A 1 107 ? 2.992 -5.243 -17.829 1.00 93.19 107 ASP A O 1
ATOM 829 N N . LEU A 1 108 ? 3.214 -4.326 -15.794 1.00 92.94 108 LEU A N 1
ATOM 830 C CA . LEU A 1 108 ? 4.274 -5.225 -15.308 1.00 92.94 108 LEU A CA 1
ATOM 831 C C . LEU A 1 108 ? 3.734 -6.545 -14.724 1.00 92.94 108 LEU A C 1
ATOM 833 O O . LEU A 1 108 ? 4.514 -7.393 -14.294 1.00 92.94 108 LEU A O 1
ATOM 837 N N . GLY A 1 109 ? 2.411 -6.721 -14.674 1.00 95.31 109 GLY A N 1
ATOM 838 C CA . GLY A 1 109 ? 1.751 -7.887 -14.094 1.00 95.31 109 GLY A CA 1
ATOM 839 C C . GLY A 1 109 ? 1.034 -7.568 -12.784 1.00 95.31 109 GLY A C 1
ATOM 840 O O . GLY A 1 109 ? 0.434 -6.503 -12.629 1.00 95.31 109 GLY A O 1
ATOM 841 N N . THR A 1 110 ? 1.058 -8.518 -11.848 1.00 97.38 110 THR A N 1
ATOM 842 C CA . THR A 1 110 ? 0.323 -8.435 -10.578 1.00 97.38 110 THR A CA 1
ATOM 843 C C . THR A 1 110 ? 1.225 -8.684 -9.379 1.00 97.38 110 THR A C 1
ATOM 845 O O . THR A 1 110 ? 2.046 -9.600 -9.409 1.00 97.38 110 THR A O 1
ATOM 848 N N . ALA A 1 111 ? 1.026 -7.929 -8.303 1.00 97.88 111 ALA A N 1
ATOM 849 C CA . ALA A 1 111 ? 1.679 -8.146 -7.016 1.00 97.88 111 ALA A CA 1
ATOM 850 C C . ALA A 1 111 ? 0.669 -7.999 -5.875 1.00 97.88 111 ALA A C 1
ATOM 852 O O . ALA A 1 111 ? -0.310 -7.261 -6.008 1.00 97.88 111 ALA A O 1
ATOM 853 N N . SER A 1 112 ? 0.923 -8.680 -4.758 1.00 97.69 112 SER A N 1
ATOM 854 C CA . SER A 1 112 ? 0.133 -8.532 -3.540 1.00 97.69 112 SER A CA 1
ATOM 855 C C . SER A 1 112 ? 0.993 -8.227 -2.319 1.00 97.69 112 SER A C 1
ATOM 857 O O . SER A 1 112 ? 2.184 -8.546 -2.275 1.00 97.69 112 SER A O 1
ATOM 859 N N . ALA A 1 113 ? 0.385 -7.562 -1.341 1.00 97.38 113 ALA A N 1
ATOM 860 C CA . ALA A 1 113 ? 0.984 -7.280 -0.046 1.00 97.38 113 ALA A CA 1
ATOM 861 C C . ALA A 1 113 ? -0.084 -7.382 1.041 1.00 97.38 113 ALA A C 1
ATOM 863 O O . ALA A 1 113 ? -1.180 -6.852 0.875 1.00 97.38 113 ALA A O 1
ATOM 864 N N . THR A 1 114 ? 0.256 -8.013 2.161 1.00 97.25 114 THR A N 1
ATOM 865 C CA . THR A 1 114 ? -0.670 -8.236 3.275 1.00 97.25 114 THR A CA 1
ATOM 866 C C . THR A 1 114 ? -0.083 -7.675 4.561 1.00 97.25 114 THR A C 1
ATOM 868 O O . THR A 1 114 ? 1.107 -7.844 4.834 1.00 97.25 114 THR A O 1
ATOM 871 N N . ALA A 1 115 ? -0.918 -7.020 5.361 1.00 97.00 115 ALA A N 1
ATOM 872 C CA . ALA A 1 115 ? -0.555 -6.515 6.676 1.00 97.00 115 ALA A CA 1
ATOM 873 C C . ALA A 1 115 ? -1.768 -6.547 7.609 1.00 97.00 115 ALA A C 1
ATOM 875 O O . ALA A 1 115 ? -2.877 -6.194 7.217 1.00 97.00 115 ALA A O 1
ATOM 876 N N . THR A 1 116 ? -1.551 -6.929 8.864 1.00 96.38 116 THR A N 1
ATOM 877 C CA . THR A 1 116 ? -2.608 -6.965 9.881 1.00 96.38 116 THR A CA 1
ATOM 878 C C . THR A 1 116 ? -2.453 -5.791 10.830 1.00 96.38 116 THR A C 1
ATOM 880 O O . THR A 1 116 ? -1.370 -5.583 11.382 1.00 96.38 116 THR A O 1
ATOM 883 N N . MET A 1 117 ? -3.536 -5.040 11.040 1.00 95.94 117 MET A N 1
ATOM 884 C CA . MET A 1 117 ? -3.559 -3.994 12.055 1.00 95.94 117 MET A CA 1
ATOM 885 C C . MET A 1 117 ? -3.885 -4.624 13.412 1.00 95.94 117 MET A C 1
ATOM 887 O O . MET A 1 117 ? -4.939 -5.245 13.542 1.00 95.94 117 MET A O 1
ATOM 891 N N . PRO A 1 118 ? -3.023 -4.489 14.431 1.00 94.25 118 PRO A N 1
ATOM 892 C CA . PRO A 1 118 ? -3.312 -5.034 15.752 1.00 94.25 118 PRO A CA 1
ATOM 893 C C . PRO A 1 118 ? -4.534 -4.354 16.386 1.00 94.25 118 PRO A C 1
ATOM 895 O O . PRO A 1 118 ? -4.894 -3.229 16.031 1.00 94.25 118 PRO A O 1
ATOM 898 N N . GLU A 1 119 ? -5.167 -5.036 17.340 1.00 93.75 119 GLU A N 1
ATOM 899 C CA . GLU A 1 119 ? -6.225 -4.442 18.159 1.00 93.75 119 GLU A CA 1
ATOM 900 C C . GLU A 1 119 ? -5.690 -3.297 19.031 1.00 93.75 119 GLU A C 1
ATOM 902 O O . GLU A 1 119 ? -4.510 -3.239 19.391 1.00 93.75 119 GLU A O 1
ATOM 907 N N . VAL A 1 120 ? -6.585 -2.378 19.399 1.00 90.69 120 VAL A N 1
ATOM 908 C CA . VAL A 1 120 ? -6.250 -1.274 20.301 1.00 90.69 120 VAL A CA 1
ATOM 909 C C . VAL A 1 120 ? -5.996 -1.823 21.701 1.00 90.69 120 VAL A C 1
ATOM 911 O O . VAL A 1 120 ? -6.869 -2.446 22.301 1.00 90.69 120 VAL A O 1
ATOM 914 N N . VAL A 1 121 ? -4.818 -1.533 22.252 1.00 88.50 121 VAL A N 1
ATOM 915 C CA . VAL A 1 121 ? -4.478 -1.891 23.633 1.00 88.50 121 VAL A CA 1
ATOM 916 C C . VAL A 1 121 ? -4.932 -0.764 24.570 1.00 88.50 121 VAL A C 1
ATOM 918 O O . VAL A 1 121 ? -4.415 0.352 24.460 1.00 88.50 121 VAL A O 1
ATOM 921 N N . PRO A 1 122 ? -5.885 -1.005 25.491 1.00 87.62 122 PRO A N 1
ATOM 922 C CA . PRO A 1 122 ? -6.323 0.018 26.432 1.00 87.62 122 PRO A CA 1
ATOM 923 C C . PRO A 1 122 ? -5.233 0.313 27.470 1.00 87.62 122 PRO A C 1
ATOM 925 O O . PRO A 1 122 ? -4.536 -0.586 27.943 1.00 87.62 122 PRO A O 1
ATOM 928 N N . ILE A 1 123 ? -5.120 1.577 27.882 1.00 87.38 123 ILE A N 1
ATOM 929 C CA . ILE A 1 123 ? -4.294 1.954 29.033 1.00 87.38 123 ILE A CA 1
ATOM 930 C C . ILE A 1 123 ? -5.039 1.519 30.299 1.00 87.38 123 ILE A C 1
ATOM 932 O O . ILE A 1 123 ? -6.111 2.039 30.596 1.00 87.38 123 ILE A O 1
ATOM 936 N N . ILE A 1 124 ? -4.475 0.559 31.033 1.00 91.19 124 ILE A N 1
ATOM 937 C CA . ILE A 1 124 ? -5.113 -0.024 32.225 1.00 91.19 124 ILE A CA 1
ATOM 938 C C . ILE A 1 124 ? -4.887 0.862 33.456 1.00 91.19 124 ILE A C 1
ATOM 940 O O . ILE A 1 124 ? -5.814 1.130 34.217 1.00 91.19 124 ILE A O 1
ATOM 944 N N . SER A 1 125 ? -3.652 1.320 33.660 1.00 91.00 125 SER A N 1
ATOM 945 C CA . SER A 1 125 ? -3.279 2.130 34.818 1.00 91.00 125 SER A CA 1
ATOM 946 C C . SER A 1 125 ? -2.044 2.972 34.533 1.00 91.00 125 SER A C 1
ATOM 948 O O . SER A 1 125 ? -1.158 2.561 33.785 1.00 91.00 125 SER A O 1
ATOM 950 N N . VAL A 1 126 ? -1.961 4.123 35.193 1.00 87.75 126 VAL A N 1
ATOM 951 C CA . VAL A 1 126 ? -0.756 4.952 35.252 1.00 87.75 126 VAL A CA 1
ATOM 952 C C . VAL A 1 126 ? -0.201 4.835 36.668 1.00 87.75 126 VAL A C 1
ATOM 954 O O . VAL A 1 126 ? -0.896 5.177 37.618 1.00 87.75 126 VAL A O 1
ATOM 957 N N . ASP A 1 127 ? 1.016 4.308 36.802 1.00 90.69 127 ASP A N 1
ATOM 958 C CA . ASP A 1 127 ? 1.644 4.041 38.104 1.00 90.69 127 ASP A CA 1
ATOM 959 C C . ASP A 1 127 ? 2.167 5.320 38.773 1.00 90.69 127 ASP A C 1
ATOM 961 O O . ASP A 1 127 ? 1.903 5.576 39.944 1.00 90.69 127 ASP A O 1
ATOM 965 N N . SER A 1 128 ? 2.865 6.162 38.012 1.00 86.75 128 SER A N 1
ATOM 966 C CA . SER A 1 128 ? 3.528 7.348 38.544 1.00 86.75 128 SER A CA 1
ATOM 967 C C . SER A 1 128 ? 3.293 8.551 37.636 1.00 86.75 128 SER A C 1
ATOM 969 O O . SER A 1 128 ? 3.527 8.492 36.429 1.00 86.75 128 SER A O 1
ATOM 971 N N . VAL A 1 129 ? 2.858 9.664 38.229 1.00 85.56 129 VAL A N 1
ATOM 972 C CA . VAL A 1 129 ? 2.759 10.971 37.567 1.00 85.56 129 VAL A CA 1
ATOM 973 C C . VAL A 1 129 ? 3.615 11.958 38.351 1.00 85.56 129 VAL A C 1
ATOM 975 O O . VAL A 1 129 ? 3.351 12.215 39.523 1.00 85.56 129 VAL A O 1
ATOM 978 N N . VAL A 1 130 ? 4.638 12.524 37.710 1.00 84.81 130 VAL A N 1
ATOM 979 C CA . VAL A 1 130 ? 5.440 13.612 38.287 1.00 84.81 130 VAL A CA 1
ATOM 980 C C . VAL A 1 130 ? 4.967 14.920 37.670 1.00 84.81 130 VAL A C 1
ATOM 982 O O . VAL A 1 130 ? 5.093 15.123 36.465 1.00 84.81 130 VAL A O 1
ATOM 985 N N . GLN A 1 131 ? 4.412 15.808 38.492 1.00 79.88 131 GLN A N 1
ATOM 986 C CA . GLN A 1 131 ? 4.010 17.143 38.064 1.00 79.88 131 GLN A CA 1
ATOM 987 C C . GLN A 1 131 ? 5.049 18.157 38.541 1.00 79.88 131 GLN A C 1
ATOM 989 O O . GLN A 1 131 ? 5.187 18.402 39.738 1.00 79.88 131 GLN A O 1
ATOM 994 N N . THR A 1 132 ? 5.777 18.764 37.608 1.00 78.12 132 THR A N 1
ATOM 995 C CA . THR A 1 132 ? 6.689 19.863 37.929 1.00 78.12 132 THR A CA 1
ATOM 996 C C . THR A 1 132 ? 5.880 21.150 38.060 1.00 78.12 132 THR A C 1
ATOM 998 O O . THR A 1 132 ? 5.364 21.670 37.072 1.00 78.12 132 THR A O 1
ATOM 1001 N N . GLN A 1 133 ? 5.752 21.666 39.280 1.00 74.56 133 GLN A N 1
ATOM 1002 C CA . GLN A 1 133 ? 5.274 23.028 39.510 1.00 74.56 133 GLN A CA 1
ATOM 1003 C C . GLN A 1 133 ? 6.429 23.980 39.177 1.00 74.56 133 GLN A C 1
ATOM 1005 O O . GLN A 1 133 ? 7.488 23.904 39.800 1.00 74.56 133 GLN A O 1
ATOM 1010 N N . ILE A 1 134 ? 6.250 24.858 38.187 1.00 73.81 134 ILE A N 1
ATOM 1011 C CA . ILE A 1 134 ? 7.167 25.987 38.001 1.00 73.81 134 ILE A CA 1
ATOM 1012 C C . ILE A 1 134 ? 6.878 26.958 39.146 1.00 73.81 134 ILE A C 1
ATOM 1014 O O . ILE A 1 134 ? 5.884 27.682 39.117 1.00 73.81 134 ILE A O 1
ATOM 1018 N N . VAL A 1 135 ? 7.717 26.933 40.182 1.00 74.31 135 VAL A N 1
ATOM 1019 C CA . VAL A 1 135 ? 7.706 27.968 41.216 1.00 74.31 135 VAL A CA 1
ATOM 1020 C C . VAL A 1 135 ? 8.326 29.209 40.586 1.00 74.31 135 VAL A C 1
ATOM 1022 O O . VAL A 1 135 ? 9.531 29.268 40.352 1.00 74.31 135 VAL A O 1
ATOM 1025 N N . ASN A 1 136 ? 7.484 30.182 40.249 1.00 69.88 136 ASN A N 1
ATOM 1026 C CA . ASN A 1 136 ? 7.946 31.519 39.906 1.00 69.88 136 ASN A CA 1
ATOM 1027 C C . ASN A 1 136 ? 8.363 32.207 41.209 1.00 69.88 136 ASN A C 1
ATOM 1029 O O . ASN A 1 136 ? 7.551 32.898 41.824 1.00 69.88 136 ASN A O 1
ATOM 1033 N N . ASP A 1 137 ? 9.602 31.986 41.649 1.00 67.00 137 ASP A N 1
ATOM 1034 C CA . ASP A 1 137 ? 10.181 32.790 42.723 1.00 67.00 137 ASP A CA 1
ATOM 1035 C C . ASP A 1 137 ? 10.316 34.234 42.221 1.00 67.00 137 ASP A C 1
ATOM 1037 O O . ASP A 1 137 ? 11.092 34.544 41.312 1.00 67.00 137 ASP A O 1
ATOM 1041 N N . VAL A 1 138 ? 9.486 35.111 42.784 1.00 64.62 138 VAL A N 1
ATOM 1042 C CA . VAL A 1 138 ? 9.574 36.561 42.613 1.00 64.62 138 VAL A CA 1
ATOM 1043 C C . VAL A 1 138 ? 10.588 37.065 43.640 1.00 64.62 138 VAL A C 1
ATOM 1045 O O . VAL A 1 138 ? 10.379 36.890 44.839 1.00 64.62 138 VAL A O 1
ATOM 1048 N N . TRP A 1 139 ? 11.690 37.633 43.147 1.00 59.06 139 TRP A N 1
ATOM 1049 C CA . TRP A 1 139 ? 12.724 38.314 43.935 1.00 59.06 139 TRP A CA 1
ATOM 1050 C C . TRP A 1 139 ? 12.209 39.607 44.568 1.00 59.06 139 TRP A C 1
ATOM 1052 O O . TRP A 1 139 ? 11.411 40.309 43.902 1.00 59.06 139 TRP A O 1
#

Nearest PDB structures (foldseek):
  6xi2-assembly2_C  TM=5.092E-01  e=3.272E-01  Homo sapiens
  6xfi-assembly1_A-2  TM=4.545E-01  e=2.931E-01  Homo sapiens
  7e9k-assembly1_A  TM=3.492E-01  e=5.084E-01  Bos taurus
  6xi2-assembly1_A  TM=3.674E-01  e=1.040E+00  Homo sapiens
  6xi2-assembly2_D  TM=3.240E-01  e=9.847E-01  Homo sapiens

Foldseek 3Di:
DVVVVVVVVVVVVPPPPDPDDDDPDDDDDWDKDWDWDADQPDWTKIAIFTDDDPPDPDPQGADQPKFKWKDKQNHTDDTFDRPDSNMTTDPHGDDAQIKMKIWIQDPNGIDMDIDHHHHDDDDPDDDDDDDDDPPPDDD

Radius of gyration: 28.81 Å; Cα contacts (8 Å, |Δi|>4): 205; chains: 1; bounding box: 77×50×71 Å

Solvent-accessible surface area (backbone atoms only — not comparable to full-atom values): 8912 Å² total; per-residue (Å²): 114,76,70,59,56,55,52,56,54,53,60,61,71,66,64,78,82,70,82,78,76,85,76,87,72,83,88,73,81,62,46,81,40,81,47,71,78,80,56,65,86,42,60,38,48,35,41,32,29,43,52,77,58,97,85,58,82,72,89,77,46,54,45,80,78,54,51,38,34,37,24,48,73,92,38,81,69,51,70,41,46,78,78,55,89,15,28,31,34,41,96,51,60,51,67,63,59,41,40,35,36,39,44,38,36,43,97,85,43,74,48,74,51,74,53,68,41,66,60,86,79,78,88,86,77,82,92,79,86,88,80,84,77,83,77,81,81,80,130

pLDDT: mean 88.35, std 10.79, range [58.88, 98.56]

Sequence (139 aa):
MRNILFIIIGLIALNSCEKRIPIDIEQQDPKIVINALFDNTKKFTASISKSVMIDDVSGNNTITNAIVKLYENDVLLDTLSHTGGGVYMYNDTLQPGNSYELIVACDLGTASATATMPEVVPIISVDSVVQTQIVNDVW

Secondary structure (DSSP, 8-state):
-HHHHHHHHHHHHT-------------PPP-EEEE----SSSEEEEEEEE---TT------B-SS-EEEEEETTEEEEEPEEEETTEEEEEEEPPTT-EEEEEEEETTEEEEEEEEPPPPPP-----------------